Protein AF-A0A4P5V544-F1 (afdb_monomer_lite)

pLDDT: mean 83.17, std 16.81, range [46.34, 98.19]

Structure (mmCIF, N/CA/C/O backbone):
data_AF-A0A4P5V544-F1
#
_entry.id   AF-A0A4P5V544-F1
#
loop_
_atom_site.group_PDB
_atom_site.id
_atom_site.type_symbol
_atom_site.label_atom_id
_atom_site.label_alt_id
_atom_site.label_comp_id
_atom_site.label_asym_id
_atom_site.label_entity_id
_atom_site.label_seq_id
_atom_site.pdbx_PDB_ins_code
_atom_site.Cartn_x
_atom_site.Cartn_y
_atom_site.Cartn_z
_atom_site.occupancy
_atom_site.B_iso_or_equiv
_atom_site.auth_seq_id
_atom_site.auth_comp_id
_atom_site.auth_asym_id
_atom_site.auth_atom_id
_atom_site.pdbx_PDB_model_num
ATOM 1 N N . MET A 1 1 ? 6.838 -38.661 43.721 1.00 48.75 1 MET A N 1
ATOM 2 C CA . MET A 1 1 ? 7.062 -37.485 42.854 1.00 48.75 1 MET A CA 1
ATOM 3 C C . MET A 1 1 ? 6.075 -36.408 43.284 1.00 48.75 1 MET A C 1
ATOM 5 O O . MET A 1 1 ? 4.881 -36.599 43.085 1.00 48.75 1 MET A O 1
ATOM 9 N N . ASN A 1 2 ? 6.529 -35.362 43.977 1.00 55.59 2 ASN A N 1
ATOM 10 C CA . ASN A 1 2 ? 5.638 -34.354 44.561 1.00 55.59 2 ASN A CA 1
ATOM 11 C C . ASN A 1 2 ? 5.130 -33.376 43.479 1.00 55.59 2 ASN A C 1
ATOM 13 O O . ASN A 1 2 ? 5.933 -32.862 42.703 1.00 55.59 2 ASN A O 1
ATOM 17 N N . PRO A 1 3 ? 3.817 -33.080 43.402 1.00 58.91 3 PRO A N 1
ATOM 18 C CA . PRO A 1 3 ? 3.268 -32.134 42.424 1.00 58.91 3 PRO A CA 1
ATOM 19 C C . PRO A 1 3 ? 3.608 -30.662 42.730 1.00 58.91 3 PRO A C 1
ATOM 21 O O . PRO A 1 3 ? 3.382 -29.803 41.879 1.00 58.91 3 PRO A O 1
ATOM 24 N N . SER A 1 4 ? 4.174 -30.369 43.906 1.00 58.53 4 SER A N 1
ATOM 25 C CA . SER A 1 4 ? 4.553 -29.024 44.364 1.00 58.53 4 SER A CA 1
ATOM 26 C C . SER A 1 4 ? 5.828 -28.459 43.721 1.00 58.53 4 SER A C 1
ATOM 28 O O . SER A 1 4 ? 6.132 -27.287 43.911 1.00 58.53 4 SER A O 1
ATOM 30 N N . GLU A 1 5 ? 6.553 -29.243 42.919 1.00 55.53 5 GLU A N 1
ATOM 31 C CA . GLU A 1 5 ? 7.780 -28.797 42.237 1.00 55.53 5 GLU A CA 1
ATOM 32 C C . GLU A 1 5 ? 7.519 -28.200 40.835 1.00 55.53 5 GLU A C 1
ATOM 34 O O . GLU A 1 5 ? 8.441 -27.737 40.167 1.00 55.53 5 GLU A O 1
ATOM 39 N N . ARG A 1 6 ? 6.263 -28.176 40.353 1.00 56.28 6 ARG A N 1
ATOM 40 C CA . ARG A 1 6 ? 5.934 -27.844 38.947 1.00 56.28 6 ARG A CA 1
ATOM 41 C C . ARG A 1 6 ? 5.756 -26.349 38.632 1.00 56.28 6 ARG A C 1
ATOM 43 O O . ARG A 1 6 ? 5.390 -26.011 37.510 1.00 56.28 6 ARG A O 1
ATOM 50 N N . THR A 1 7 ? 5.994 -25.429 39.560 1.00 56.47 7 THR A N 1
ATOM 51 C CA . THR A 1 7 ? 5.630 -24.010 39.353 1.00 56.47 7 THR A CA 1
ATOM 52 C C . THR A 1 7 ? 6.751 -23.020 39.649 1.00 56.47 7 THR A C 1
ATOM 54 O O . THR A 1 7 ? 6.501 -21.913 40.106 1.00 56.47 7 THR A O 1
ATOM 57 N N . ALA A 1 8 ? 7.988 -23.339 39.270 1.00 55.88 8 ALA A N 1
ATOM 58 C CA . ALA A 1 8 ? 8.897 -22.290 38.805 1.00 55.88 8 ALA A CA 1
ATOM 59 C C . ALA A 1 8 ? 8.493 -21.934 37.363 1.00 55.88 8 ALA A C 1
ATOM 61 O O . ALA A 1 8 ? 9.097 -22.382 36.390 1.00 55.88 8 ALA A O 1
ATOM 62 N N . GLN A 1 9 ? 7.373 -21.220 37.210 1.00 59.50 9 GLN A N 1
ATOM 63 C CA . GLN A 1 9 ? 6.843 -20.834 35.905 1.00 59.50 9 GLN A CA 1
ATOM 64 C C . GLN A 1 9 ? 7.884 -19.941 35.210 1.00 59.50 9 GLN A C 1
ATOM 66 O O . GLN A 1 9 ? 8.060 -18.785 35.589 1.00 59.50 9 GLN A O 1
ATOM 71 N N . SER A 1 10 ? 8.598 -20.467 34.209 1.00 61.12 10 SER A N 1
ATOM 72 C CA . SER A 1 10 ? 9.527 -19.662 33.409 1.00 61.12 10 SER A CA 1
ATOM 73 C C . SER A 1 10 ? 8.799 -18.418 32.892 1.00 61.12 10 SER A C 1
ATOM 75 O O . SER A 1 10 ? 7.638 -18.539 32.473 1.00 61.12 10 SER A O 1
ATOM 77 N N . PRO A 1 11 ? 9.430 -17.228 32.914 1.00 68.81 11 PRO A N 1
ATOM 78 C CA . PRO A 1 11 ? 8.753 -16.000 32.536 1.00 68.81 11 PRO A CA 1
ATOM 79 C C . PRO A 1 11 ? 8.227 -16.157 31.114 1.00 68.81 11 PRO A C 1
ATOM 81 O O . PRO A 1 11 ? 8.985 -16.336 30.156 1.00 68.81 11 PRO A O 1
ATOM 84 N N . ARG A 1 12 ? 6.900 -16.124 30.967 1.00 74.44 12 ARG A N 1
ATOM 85 C CA . ARG A 1 12 ? 6.270 -16.142 29.651 1.00 74.44 12 ARG A CA 1
ATOM 86 C C . ARG A 1 12 ? 6.571 -14.808 28.991 1.00 74.44 12 ARG A C 1
ATOM 88 O O . ARG A 1 12 ? 5.871 -13.825 29.208 1.00 74.44 12 ARG A O 1
ATOM 95 N N . ILE A 1 13 ? 7.644 -14.771 28.205 1.00 82.75 13 ILE A N 1
ATOM 96 C CA . ILE A 1 13 ? 7.985 -13.602 27.397 1.00 82.75 13 ILE A CA 1
ATOM 97 C C . ILE A 1 13 ? 6.774 -13.285 26.520 1.00 82.75 13 ILE A C 1
ATOM 99 O O . ILE A 1 13 ? 6.310 -14.139 25.758 1.00 82.75 13 ILE A O 1
ATOM 103 N N . SER A 1 14 ? 6.257 -12.062 26.632 1.00 90.44 14 SER A N 1
ATOM 104 C CA . SER A 1 14 ? 5.108 -11.638 25.840 1.00 90.44 14 SER A CA 1
ATOM 105 C C . SER A 1 14 ? 5.437 -11.701 24.344 1.00 90.44 14 SER A C 1
ATOM 107 O O . SER A 1 14 ? 6.541 -11.354 23.915 1.00 90.44 14 SER A O 1
ATOM 109 N N . HIS A 1 15 ? 4.474 -12.123 23.519 1.00 90.75 15 HIS A N 1
ATOM 110 C CA . HIS A 1 15 ? 4.640 -12.126 22.059 1.00 90.75 15 HIS A CA 1
ATOM 111 C C . HIS A 1 15 ? 4.989 -10.729 21.523 1.00 90.75 15 HIS A C 1
ATOM 113 O O . HIS A 1 15 ? 5.808 -10.608 20.617 1.00 90.75 15 HIS A O 1
ATOM 119 N N . ALA A 1 16 ? 4.453 -9.675 22.149 1.00 92.88 16 ALA A N 1
ATOM 120 C CA . ALA A 1 16 ? 4.793 -8.290 21.839 1.00 92.88 16 ALA A CA 1
ATOM 121 C C . ALA A 1 16 ? 6.279 -7.970 22.091 1.00 92.88 16 ALA A C 1
ATOM 123 O O . ALA A 1 16 ? 6.910 -7.289 21.285 1.00 92.88 16 ALA A O 1
ATOM 124 N N . LEU A 1 17 ? 6.870 -8.464 23.187 1.00 94.25 17 LEU A N 1
ATOM 125 C CA . LEU A 1 17 ? 8.293 -8.259 23.469 1.00 94.25 17 LEU A CA 1
ATOM 126 C C . LEU A 1 17 ? 9.182 -9.023 22.478 1.00 94.25 17 LEU A C 1
ATOM 128 O O . LEU A 1 17 ? 10.140 -8.446 21.968 1.00 94.25 17 LEU A O 1
ATOM 132 N N . ARG A 1 18 ? 8.823 -10.269 22.132 1.00 93.94 18 ARG A N 1
ATOM 133 C CA . ARG A 1 18 ? 9.529 -11.039 21.090 1.00 93.94 18 ARG A CA 1
ATOM 134 C C . ARG A 1 18 ? 9.469 -10.350 19.726 1.00 93.94 18 ARG A C 1
ATOM 136 O O . ARG A 1 18 ? 10.488 -10.256 19.050 1.00 93.94 18 ARG A O 1
ATOM 143 N N . GLY A 1 19 ? 8.299 -9.829 19.350 1.00 95.06 19 GLY A N 1
ATOM 144 C CA . GLY A 1 19 ? 8.114 -9.093 18.099 1.00 95.06 19 GLY A CA 1
ATOM 145 C C . GLY A 1 19 ? 8.987 -7.840 18.020 1.00 95.06 19 GLY A C 1
ATOM 146 O O . GLY A 1 19 ? 9.643 -7.617 17.007 1.00 95.06 19 GLY A O 1
ATOM 147 N N . ARG A 1 20 ? 9.072 -7.065 19.112 1.00 95.62 20 ARG A N 1
ATOM 148 C CA . ARG A 1 20 ? 9.955 -5.887 19.185 1.00 95.62 20 ARG A CA 1
ATOM 149 C C . ARG A 1 20 ? 11.430 -6.250 19.045 1.00 95.62 20 ARG A C 1
ATOM 151 O O . ARG A 1 20 ? 12.130 -5.604 18.272 1.00 95.62 20 ARG A O 1
ATOM 158 N N . LEU A 1 21 ? 11.888 -7.292 19.746 1.00 96.19 21 LEU A N 1
ATOM 159 C CA . LEU A 1 21 ? 13.264 -7.779 19.614 1.00 96.19 21 LEU A CA 1
ATOM 160 C C . LEU A 1 21 ? 13.566 -8.147 18.157 1.00 96.19 21 LEU A C 1
ATOM 162 O O . LEU A 1 21 ? 14.548 -7.666 17.602 1.00 96.19 21 LEU A O 1
ATOM 166 N N . GLY A 1 22 ? 12.686 -8.927 17.521 1.00 94.75 22 GLY A N 1
ATOM 167 C CA . GLY A 1 22 ? 12.819 -9.297 16.112 1.00 94.75 22 GLY A CA 1
ATOM 168 C C . GLY A 1 22 ? 12.883 -8.086 15.178 1.00 94.75 22 GLY A C 1
ATOM 169 O O . GLY A 1 22 ? 13.748 -8.043 14.310 1.00 94.75 22 GLY A O 1
ATOM 170 N N . ALA A 1 23 ? 12.036 -7.075 15.388 1.00 93.44 23 ALA A N 1
ATOM 171 C CA . ALA A 1 23 ? 12.028 -5.860 14.576 1.00 93.44 23 ALA A CA 1
ATOM 172 C C . ALA A 1 23 ? 13.341 -5.064 14.686 1.00 93.44 23 ALA A C 1
ATOM 174 O O . ALA A 1 23 ? 13.925 -4.714 13.664 1.00 93.44 23 ALA A O 1
ATOM 175 N N . HIS A 1 24 ? 13.849 -4.826 15.902 1.00 95.19 24 HIS A N 1
ATOM 176 C CA . HIS A 1 24 ? 15.125 -4.122 16.094 1.00 95.19 24 HIS A CA 1
ATOM 177 C C . HIS A 1 24 ? 16.302 -4.885 15.477 1.00 95.19 24 HIS A C 1
ATOM 179 O O . HIS A 1 24 ? 17.169 -4.295 14.841 1.00 95.19 24 HIS A O 1
ATOM 185 N N . VAL A 1 25 ? 16.299 -6.208 15.630 1.00 95.38 25 VAL A N 1
ATOM 186 C CA . VAL A 1 25 ? 17.327 -7.116 15.111 1.00 95.38 25 VAL A CA 1
ATOM 187 C C . VAL A 1 25 ? 17.270 -7.240 13.580 1.00 95.38 25 VAL A C 1
ATOM 189 O O . VAL A 1 25 ? 18.301 -7.439 12.937 1.00 95.38 25 VAL A O 1
ATOM 192 N N . ALA A 1 26 ? 16.085 -7.131 12.978 1.00 92.06 26 ALA A N 1
ATOM 193 C CA . ALA A 1 26 ? 15.917 -7.114 11.528 1.00 92.06 26 ALA A CA 1
ATOM 194 C C . ALA A 1 26 ? 16.355 -5.771 10.928 1.00 92.06 26 ALA A C 1
ATOM 196 O O . ALA A 1 26 ? 17.087 -5.758 9.940 1.00 92.06 26 ALA A O 1
ATOM 197 N N . HIS A 1 27 ? 15.964 -4.652 11.545 1.00 91.88 27 HIS A N 1
ATOM 198 C CA . HIS A 1 27 ? 16.329 -3.312 11.081 1.00 91.88 27 HIS A CA 1
ATOM 199 C C . HIS A 1 27 ? 17.793 -2.943 11.338 1.00 91.88 27 HIS A C 1
ATOM 201 O O . HIS A 1 27 ? 18.313 -2.074 10.652 1.00 91.88 27 HIS A O 1
ATOM 207 N N . SER A 1 28 ? 18.486 -3.603 12.271 1.00 93.75 28 SER A N 1
ATOM 208 C CA . SER A 1 28 ? 19.931 -3.398 12.435 1.00 93.75 28 SER A CA 1
ATOM 209 C C . SER A 1 28 ? 20.761 -4.010 11.305 1.00 93.75 28 SER A C 1
ATOM 211 O O . SER A 1 28 ? 21.904 -3.609 11.110 1.00 93.75 28 SER A O 1
ATOM 213 N N . ARG A 1 29 ? 20.212 -4.991 10.575 1.00 91.62 29 ARG A N 1
ATOM 214 C CA . ARG A 1 29 ? 20.923 -5.717 9.508 1.00 91.62 29 ARG A CA 1
ATOM 215 C C . ARG A 1 29 ? 20.529 -5.303 8.100 1.00 91.62 29 ARG A C 1
ATOM 217 O O . ARG A 1 29 ? 21.304 -5.529 7.181 1.00 91.62 29 ARG A O 1
ATOM 224 N N . ASN A 1 30 ? 19.324 -4.773 7.928 1.00 91.62 30 ASN A N 1
ATOM 225 C CA . ASN A 1 30 ? 18.743 -4.531 6.615 1.00 91.62 30 ASN A CA 1
ATOM 226 C C . ASN A 1 30 ? 18.257 -3.089 6.511 1.00 91.62 30 ASN A C 1
ATOM 228 O O . ASN A 1 30 ? 17.668 -2.567 7.460 1.00 91.62 30 ASN A O 1
ATOM 232 N N . ASP A 1 31 ? 18.405 -2.494 5.328 1.00 89.81 31 ASP A N 1
ATOM 233 C CA . ASP A 1 31 ? 17.702 -1.259 4.999 1.00 89.81 31 ASP A CA 1
ATOM 234 C C . ASP A 1 31 ? 16.182 -1.542 4.959 1.00 89.81 31 ASP A C 1
ATOM 236 O O . ASP A 1 31 ? 15.736 -2.467 4.262 1.00 89.81 31 ASP A O 1
ATOM 240 N N . PRO A 1 32 ? 15.352 -0.767 5.686 1.00 83.56 32 PRO A N 1
ATOM 241 C CA . PRO A 1 32 ? 13.896 -0.840 5.588 1.00 83.56 32 PRO A CA 1
ATOM 242 C C . PRO A 1 32 ? 13.347 -0.825 4.150 1.00 83.56 32 PRO A C 1
ATOM 244 O O . PRO A 1 32 ? 12.318 -1.456 3.872 1.00 83.56 32 PRO A O 1
ATOM 247 N N . GLN A 1 33 ? 14.008 -0.120 3.225 1.00 86.19 33 GLN A N 1
ATOM 248 C CA . GLN A 1 33 ? 13.583 -0.066 1.826 1.00 86.19 33 GLN A CA 1
ATOM 249 C C . GLN A 1 33 ? 13.758 -1.412 1.124 1.00 86.19 33 GLN A C 1
ATOM 251 O O . GLN A 1 33 ? 12.850 -1.840 0.400 1.00 86.19 33 GLN A O 1
ATOM 256 N N . ASP A 1 34 ? 14.868 -2.100 1.366 1.00 89.38 34 ASP A N 1
ATOM 257 C CA . ASP A 1 34 ? 15.179 -3.370 0.715 1.00 89.38 34 ASP A CA 1
ATOM 258 C C . ASP A 1 34 ? 14.291 -4.501 1.224 1.00 89.38 34 ASP A 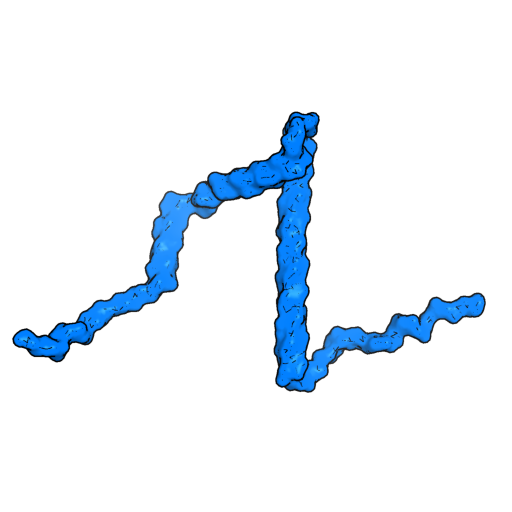C 1
ATOM 260 O O . ASP A 1 34 ? 13.773 -5.281 0.421 1.00 89.38 34 ASP A O 1
ATOM 264 N N . MET A 1 35 ? 13.988 -4.515 2.527 1.00 90.00 35 MET A N 1
ATOM 265 C CA . MET A 1 35 ? 13.094 -5.513 3.134 1.00 90.00 35 MET A CA 1
ATOM 266 C C . MET A 1 35 ? 11.721 -5.582 2.449 1.00 90.00 35 MET A C 1
ATOM 268 O O . MET A 1 35 ? 11.107 -6.644 2.379 1.00 90.00 35 MET A O 1
ATOM 272 N N . THR A 1 36 ? 11.222 -4.450 1.946 1.00 92.38 36 THR A N 1
ATOM 273 C CA . THR A 1 36 ? 9.881 -4.347 1.347 1.00 92.38 36 THR A CA 1
ATOM 274 C C . THR A 1 36 ? 9.899 -4.189 -0.170 1.00 92.38 36 THR A C 1
ATOM 276 O O . THR A 1 36 ? 8.835 -4.119 -0.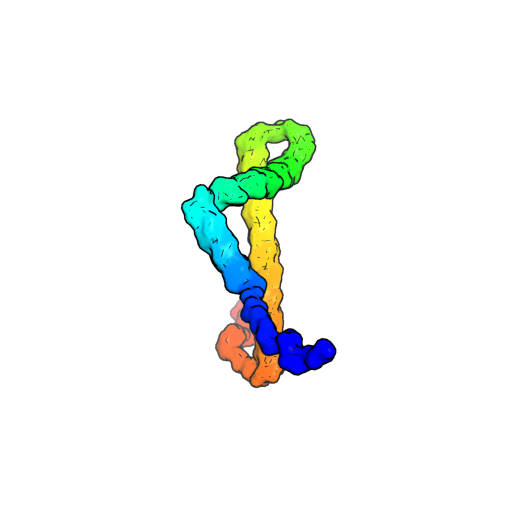786 1.00 92.38 36 THR A O 1
ATOM 279 N N . LYS A 1 37 ? 11.078 -4.140 -0.803 1.00 92.25 37 LYS A N 1
ATOM 280 C CA . LYS A 1 37 ? 11.223 -3.848 -2.236 1.00 92.25 37 LYS A CA 1
ATOM 281 C C . LYS A 1 37 ? 10.452 -4.836 -3.111 1.00 92.25 37 LYS A C 1
ATOM 283 O O . LYS A 1 37 ? 9.652 -4.406 -3.937 1.00 92.25 37 LYS A O 1
ATOM 288 N N . ALA A 1 38 ? 10.625 -6.139 -2.887 1.00 92.31 38 ALA A N 1
ATOM 289 C CA . ALA A 1 38 ? 9.934 -7.178 -3.656 1.00 92.31 38 ALA A CA 1
ATOM 290 C C . ALA A 1 38 ? 8.403 -7.064 -3.539 1.00 92.31 38 ALA A C 1
ATOM 292 O O . ALA A 1 38 ? 7.690 -7.126 -4.539 1.00 92.31 38 ALA A O 1
ATOM 293 N N . ALA A 1 39 ? 7.901 -6.802 -2.329 1.00 92.69 39 ALA A N 1
ATOM 294 C CA . ALA A 1 39 ? 6.475 -6.599 -2.094 1.00 92.69 39 ALA A CA 1
ATOM 295 C C . ALA A 1 39 ? 5.949 -5.332 -2.789 1.00 92.69 39 ALA A C 1
ATOM 297 O O . ALA A 1 39 ? 4.878 -5.359 -3.393 1.00 92.69 39 ALA A O 1
ATOM 298 N N . ARG A 1 40 ? 6.709 -4.228 -2.753 1.00 92.38 40 ARG A N 1
ATOM 299 C CA . ARG A 1 40 ? 6.351 -2.978 -3.444 1.00 92.38 40 ARG A CA 1
ATOM 300 C C . ARG A 1 40 ? 6.274 -3.168 -4.959 1.00 92.38 40 ARG A C 1
ATOM 302 O O . ARG A 1 40 ? 5.349 -2.641 -5.571 1.00 92.38 40 ARG A O 1
ATOM 309 N N . LEU A 1 41 ? 7.198 -3.934 -5.540 1.00 93.88 41 LEU A N 1
ATOM 310 C CA . LEU A 1 41 ? 7.195 -4.261 -6.968 1.00 93.88 41 LEU A CA 1
ATOM 311 C C . LEU A 1 41 ? 5.991 -5.133 -7.346 1.00 93.88 41 LEU A C 1
ATOM 313 O O . LEU A 1 41 ? 5.253 -4.783 -8.261 1.00 93.88 41 LEU A O 1
ATOM 317 N N . ALA A 1 42 ? 5.729 -6.209 -6.597 1.00 94.81 42 ALA A N 1
ATOM 318 C CA . ALA A 1 42 ? 4.575 -7.081 -6.838 1.00 94.81 42 ALA A CA 1
ATOM 319 C C . ALA A 1 42 ? 3.229 -6.345 -6.683 1.00 94.81 42 ALA A C 1
ATOM 321 O O . ALA A 1 42 ? 2.263 -6.600 -7.403 1.00 94.81 42 ALA A O 1
ATOM 322 N N . PHE A 1 43 ? 3.157 -5.399 -5.747 1.00 95.50 43 PHE A N 1
ATOM 323 C CA . PHE A 1 43 ? 1.977 -4.559 -5.590 1.00 95.50 43 PHE A CA 1
ATOM 324 C C . PHE A 1 43 ? 1.808 -3.592 -6.768 1.00 95.50 43 PHE A C 1
ATOM 326 O O . PHE A 1 43 ? 0.692 -3.427 -7.257 1.00 95.50 43 PHE A O 1
ATOM 333 N N . MET A 1 44 ? 2.896 -2.984 -7.257 1.00 94.25 44 MET A N 1
ATOM 334 C CA . MET A 1 44 ? 2.842 -2.085 -8.415 1.00 94.25 44 MET A CA 1
ATOM 335 C C . MET A 1 44 ? 2.411 -2.816 -9.694 1.00 94.25 44 MET A C 1
ATOM 337 O O . MET A 1 44 ? 1.524 -2.327 -10.392 1.00 94.25 44 MET A O 1
ATOM 341 N N . SER A 1 45 ? 2.942 -4.017 -9.944 1.00 93.75 45 SER A N 1
ATOM 342 C CA . SER A 1 45 ? 2.623 -4.798 -11.150 1.00 93.75 45 SER A CA 1
ATOM 343 C C . SER A 1 45 ? 1.139 -5.166 -11.259 1.00 93.75 45 SER A C 1
ATOM 345 O O . SER A 1 45 ? 0.598 -5.329 -12.352 1.00 93.75 45 SER A O 1
ATOM 347 N N . THR A 1 46 ? 0.434 -5.237 -10.126 1.00 95.19 46 THR A N 1
ATOM 348 C CA . THR A 1 46 ? -1.021 -5.432 -10.113 1.00 95.19 46 THR A CA 1
ATOM 349 C C . THR A 1 46 ? -1.752 -4.253 -10.758 1.00 95.19 46 THR A C 1
ATOM 351 O O . THR A 1 46 ? -2.717 -4.473 -11.488 1.00 95.19 46 THR A O 1
ATOM 354 N N . PHE A 1 47 ? -1.295 -3.017 -10.533 1.00 96.12 47 PHE A N 1
ATOM 355 C CA . PHE A 1 47 ? -1.887 -1.827 -11.150 1.00 96.12 47 PHE A CA 1
ATOM 356 C C . PHE A 1 47 ? -1.465 -1.652 -12.603 1.00 96.12 47 PHE A C 1
ATOM 358 O O . PHE A 1 47 ? -2.274 -1.191 -13.396 1.00 96.12 47 PHE A O 1
ATOM 365 N N . GLU A 1 48 ? -0.244 -2.041 -12.965 1.00 94.56 48 GLU A N 1
ATOM 366 C CA . GLU A 1 48 ? 0.210 -2.037 -14.363 1.00 94.56 48 GLU A CA 1
ATOM 367 C C . GLU A 1 48 ? -0.657 -2.961 -15.224 1.00 94.56 48 GLU A C 1
ATOM 369 O O . GLU A 1 48 ? -1.178 -2.529 -16.248 1.00 94.56 48 GLU A O 1
ATOM 374 N N . ARG A 1 49 ? -0.928 -4.186 -14.750 1.00 94.38 49 ARG A N 1
ATOM 375 C CA . ARG A 1 49 ? -1.837 -5.126 -15.426 1.00 94.38 49 ARG A CA 1
ATOM 376 C C . ARG A 1 49 ? -3.288 -4.636 -15.474 1.00 94.38 49 ARG A C 1
ATOM 378 O O . ARG A 1 49 ? -4.010 -4.955 -16.406 1.00 94.38 49 ARG A O 1
ATOM 385 N N . GLN A 1 50 ? -3.740 -3.890 -14.464 1.00 94.88 50 GLN A N 1
ATOM 386 C CA . GLN A 1 50 ? -5.079 -3.281 -14.478 1.00 94.88 50 GLN A CA 1
ATOM 387 C C . GLN A 1 50 ? -5.163 -2.076 -15.420 1.00 94.88 50 GLN A C 1
ATOM 389 O O . GLN A 1 50 ? -6.223 -1.824 -15.984 1.00 94.88 50 GLN A O 1
ATOM 394 N N . ALA A 1 51 ? -4.073 -1.319 -15.556 1.00 94.75 51 ALA A N 1
ATOM 395 C CA . ALA A 1 51 ? -3.994 -0.160 -16.435 1.00 94.75 51 ALA A CA 1
ATOM 396 C C . ALA A 1 51 ? -3.977 -0.554 -17.916 1.00 94.75 51 ALA A C 1
ATOM 398 O O . ALA A 1 51 ? -4.481 0.207 -18.741 1.00 94.75 51 ALA A O 1
ATOM 399 N N . ASP A 1 52 ? -3.392 -1.712 -18.230 1.00 94.06 52 ASP A N 1
ATOM 400 C CA . ASP A 1 52 ? -3.236 -2.213 -19.593 1.00 94.06 52 ASP A CA 1
ATOM 401 C C . ASP A 1 52 ? -3.340 -3.751 -19.642 1.00 94.06 52 ASP A C 1
ATOM 403 O O . ASP A 1 52 ? -2.317 -4.439 -19.679 1.00 94.06 52 ASP A O 1
ATOM 407 N N . PRO A 1 53 ? -4.562 -4.315 -19.599 1.00 93.06 53 PRO A N 1
ATOM 408 C CA . PRO A 1 53 ? -4.762 -5.764 -19.667 1.00 93.06 53 PRO A CA 1
ATOM 409 C C . PRO A 1 53 ? -4.330 -6.375 -21.006 1.00 93.06 53 PRO A C 1
ATOM 411 O O . PRO A 1 53 ? -3.877 -7.517 -21.033 1.00 93.06 53 PRO A O 1
ATOM 414 N N . ASP A 1 54 ? -4.457 -5.605 -22.089 1.00 93.06 54 ASP A N 1
ATOM 415 C CA . ASP A 1 54 ? -4.205 -6.048 -23.465 1.00 93.06 54 ASP A CA 1
ATOM 416 C C . ASP A 1 54 ? -2.782 -5.712 -23.954 1.00 93.06 54 ASP A C 1
ATOM 418 O O . ASP A 1 54 ? -2.421 -6.037 -25.084 1.00 93.06 54 ASP A O 1
ATOM 422 N N . CYS A 1 55 ? -1.956 -5.081 -23.109 1.00 87.31 55 CYS A N 1
ATOM 423 C CA . CYS A 1 55 ? -0.573 -4.684 -23.406 1.00 87.31 55 CYS A CA 1
ATOM 424 C C . CYS A 1 55 ? -0.420 -3.778 -24.647 1.00 87.31 55 CYS A C 1
ATOM 426 O O . CYS A 1 55 ? 0.575 -3.873 -25.367 1.00 87.31 55 CYS A O 1
ATOM 428 N N . ILE A 1 56 ? -1.394 -2.902 -24.908 1.00 93.56 56 ILE A N 1
ATOM 429 C CA . ILE A 1 56 ? -1.437 -2.055 -26.115 1.00 93.56 56 ILE A CA 1
ATOM 430 C C . ILE A 1 56 ? -0.738 -0.708 -25.879 1.00 93.56 56 ILE A C 1
ATOM 432 O O . ILE A 1 56 ? -0.265 -0.068 -26.820 1.00 93.56 56 ILE A O 1
ATOM 436 N N . LEU A 1 57 ? -0.685 -0.244 -24.629 1.00 90.44 57 LEU A N 1
ATOM 437 C CA . LEU A 1 57 ? -0.147 1.074 -24.299 1.00 90.44 57 LEU A CA 1
ATOM 438 C C . LEU A 1 57 ? 1.382 1.071 -24.284 1.00 90.44 57 LEU A C 1
ATOM 440 O O . LEU A 1 57 ? 2.022 0.066 -23.972 1.00 90.44 57 LEU A O 1
ATOM 444 N N . THR A 1 58 ? 1.967 2.240 -24.553 1.00 93.88 58 THR A N 1
ATOM 445 C CA . THR A 1 58 ? 3.393 2.467 -24.308 1.00 93.88 58 THR A CA 1
ATOM 446 C C . THR A 1 58 ? 3.700 2.358 -22.816 1.00 93.88 58 THR A C 1
ATOM 448 O O . THR A 1 58 ? 2.849 2.647 -21.968 1.00 93.88 58 THR A O 1
ATOM 451 N N . ASP A 1 59 ? 4.931 1.970 -22.486 1.00 90.81 59 ASP A N 1
ATOM 452 C CA . ASP A 1 59 ? 5.335 1.752 -21.095 1.00 90.81 59 ASP A CA 1
ATOM 453 C C . ASP A 1 59 ? 5.164 3.014 -20.232 1.00 90.81 59 ASP A C 1
ATOM 455 O O . ASP A 1 59 ? 4.665 2.927 -19.109 1.00 90.81 59 ASP A O 1
ATOM 459 N N . ASP A 1 60 ? 5.462 4.197 -20.776 1.00 93.56 60 ASP A N 1
ATOM 460 C CA . ASP A 1 60 ? 5.280 5.476 -20.077 1.00 93.56 60 ASP A CA 1
ATOM 461 C C . ASP A 1 60 ? 3.814 5.734 -19.703 1.00 93.56 60 ASP A C 1
ATOM 463 O O . ASP A 1 60 ? 3.500 6.120 -18.571 1.00 93.56 60 ASP A O 1
ATOM 467 N N . GLU A 1 61 ? 2.890 5.486 -20.634 1.00 94.44 61 GLU A N 1
ATOM 468 C CA . GLU A 1 61 ? 1.462 5.696 -20.403 1.00 94.44 61 GLU A CA 1
ATOM 469 C C . GLU A 1 61 ? 0.892 4.623 -19.465 1.00 94.44 61 GLU A C 1
ATOM 471 O O . GLU A 1 61 ? 0.073 4.933 -18.592 1.00 94.44 61 GLU A O 1
ATOM 476 N N . ARG A 1 62 ? 1.380 3.378 -19.560 1.00 94.56 62 ARG A N 1
ATOM 477 C CA . ARG A 1 62 ? 1.044 2.305 -18.614 1.00 94.56 62 ARG A CA 1
ATOM 478 C C . ARG A 1 62 ? 1.462 2.679 -17.194 1.00 94.56 62 ARG A C 1
ATOM 480 O O . ARG A 1 62 ? 0.642 2.589 -16.278 1.00 94.56 62 ARG A O 1
ATOM 487 N N . ILE A 1 63 ? 2.694 3.154 -17.001 1.00 93.75 63 ILE A N 1
ATOM 488 C CA . ILE A 1 63 ? 3.200 3.596 -15.693 1.00 93.75 63 ILE A CA 1
ATOM 489 C C . ILE A 1 63 ? 2.376 4.780 -15.186 1.00 93.75 63 ILE A C 1
ATOM 491 O O . ILE A 1 63 ? 1.911 4.768 -14.042 1.00 93.75 63 ILE A O 1
ATOM 495 N N . ARG A 1 64 ? 2.125 5.788 -16.031 1.00 96.06 64 ARG A N 1
ATOM 496 C CA . ARG A 1 64 ? 1.299 6.944 -15.664 1.00 96.06 64 ARG A CA 1
ATOM 497 C C . ARG A 1 64 ? -0.071 6.495 -15.156 1.00 96.06 64 ARG A C 1
ATOM 499 O O . ARG A 1 64 ? -0.460 6.864 -14.046 1.00 96.06 64 ARG A O 1
ATOM 506 N N . ARG A 1 65 ? -0.778 5.642 -15.898 1.00 96.69 65 ARG A N 1
ATOM 507 C CA . ARG A 1 65 ? -2.092 5.116 -15.492 1.00 96.69 65 ARG A CA 1
ATOM 508 C C . ARG A 1 65 ? -2.016 4.267 -14.227 1.00 96.69 65 ARG A C 1
ATOM 510 O O . ARG A 1 65 ? -2.818 4.478 -13.316 1.00 96.69 65 ARG A O 1
ATOM 517 N N . ALA A 1 66 ? -1.026 3.385 -14.108 1.00 96.88 66 ALA A N 1
ATOM 518 C CA . ALA A 1 66 ? -0.818 2.563 -12.918 1.00 96.88 66 ALA A CA 1
ATOM 519 C C . ALA A 1 66 ? -0.606 3.419 -11.657 1.00 96.88 66 ALA A C 1
ATOM 521 O O . ALA A 1 66 ? -1.198 3.150 -10.607 1.00 96.88 66 ALA A O 1
ATOM 522 N N . THR A 1 67 ? 0.167 4.508 -11.751 1.00 96.00 67 THR A N 1
ATOM 523 C CA . THR A 1 67 ? 0.366 5.424 -10.615 1.00 96.00 67 THR A CA 1
ATOM 524 C C . THR A 1 67 ? -0.930 6.120 -10.195 1.00 96.00 67 THR A C 1
ATOM 526 O O . THR A 1 67 ? -1.186 6.263 -8.994 1.00 96.00 67 THR A O 1
ATOM 529 N N . HIS A 1 68 ? -1.782 6.508 -11.149 1.00 97.75 68 HIS A N 1
ATOM 530 C CA . HIS A 1 68 ? -3.100 7.072 -10.857 1.00 97.75 68 HIS A CA 1
ATOM 531 C C . HIS A 1 68 ? -4.045 6.039 -10.232 1.00 97.75 68 HIS A C 1
ATOM 533 O O . HIS A 1 68 ? -4.699 6.356 -9.237 1.00 97.75 68 HIS A O 1
ATOM 539 N N . LEU A 1 69 ? -4.062 4.797 -10.726 1.00 97.38 69 LEU A N 1
ATOM 540 C CA . LEU A 1 69 ? -4.844 3.705 -10.133 1.00 97.38 69 LEU A CA 1
ATOM 541 C C . LEU A 1 69 ? -4.419 3.419 -8.691 1.00 97.38 69 LEU A C 1
ATOM 543 O O . LEU A 1 69 ? -5.265 3.313 -7.800 1.00 97.38 69 LEU A O 1
ATOM 547 N N . ARG A 1 70 ? -3.108 3.376 -8.430 1.00 96.50 70 ARG A N 1
ATOM 548 C CA . ARG A 1 70 ? -2.570 3.227 -7.074 1.00 96.50 70 ARG A CA 1
ATOM 549 C C . ARG A 1 70 ? -3.056 4.351 -6.156 1.00 96.50 70 ARG A C 1
ATOM 551 O O . ARG A 1 70 ? -3.490 4.078 -5.037 1.00 96.50 70 ARG A O 1
ATOM 558 N N . LYS A 1 71 ? -3.006 5.610 -6.608 1.00 97.44 71 LYS A N 1
ATOM 559 C CA . LYS A 1 71 ? -3.516 6.760 -5.837 1.00 97.44 71 LYS A CA 1
ATOM 560 C C . LYS A 1 71 ? -5.015 6.618 -5.562 1.00 97.44 71 LYS A C 1
ATOM 562 O O . LYS A 1 71 ? -5.425 6.715 -4.409 1.00 97.44 71 LYS A O 1
ATOM 567 N N . ALA A 1 72 ? -5.814 6.305 -6.582 1.00 97.94 72 ALA A N 1
ATOM 568 C CA . ALA A 1 72 ? -7.256 6.107 -6.448 1.00 97.94 72 ALA A CA 1
ATOM 569 C C . ALA A 1 72 ? -7.605 4.990 -5.447 1.00 97.94 72 ALA A C 1
ATOM 571 O O . ALA A 1 72 ? -8.510 5.151 -4.625 1.00 97.94 72 ALA A O 1
ATOM 572 N N . HIS A 1 73 ? -6.852 3.885 -5.456 1.00 97.56 73 HIS A N 1
ATOM 573 C CA . HIS A 1 73 ? -7.027 2.780 -4.514 1.00 97.56 73 HIS A CA 1
ATOM 574 C C . HIS A 1 73 ? -6.904 3.240 -3.054 1.00 97.56 73 HIS A C 1
ATOM 576 O O . HIS A 1 73 ? -7.797 2.978 -2.241 1.00 97.56 73 HIS A O 1
ATOM 582 N N . PHE A 1 74 ? -5.828 3.960 -2.724 1.00 97.12 74 PHE A N 1
ATOM 583 C CA . PHE A 1 74 ? -5.614 4.460 -1.366 1.00 97.12 74 PHE A CA 1
ATOM 584 C C . PHE A 1 74 ? -6.618 5.545 -0.980 1.00 97.12 74 PHE A C 1
ATOM 586 O O . PHE A 1 74 ? -7.110 5.527 0.148 1.00 97.12 74 PHE A O 1
ATOM 593 N N . THR A 1 75 ? -7.000 6.426 -1.907 1.00 98.00 75 THR A N 1
ATOM 594 C CA . THR A 1 75 ? -8.056 7.422 -1.668 1.00 98.00 75 THR A CA 1
ATOM 595 C C . THR A 1 75 ? -9.380 6.748 -1.312 1.00 98.00 75 THR A C 1
ATOM 597 O O . THR A 1 75 ? -10.012 7.112 -0.321 1.00 98.00 75 THR A O 1
ATOM 600 N N . ARG A 1 76 ? -9.767 5.688 -2.034 1.00 97.88 76 ARG A N 1
ATOM 601 C CA . ARG A 1 76 ? -10.978 4.911 -1.729 1.00 97.88 76 ARG A CA 1
ATOM 602 C C . ARG A 1 76 ? -10.915 4.265 -0.343 1.00 97.88 76 ARG A C 1
ATOM 604 O O . ARG A 1 76 ? -11.924 4.207 0.358 1.00 97.88 76 ARG A O 1
ATOM 611 N N . MET A 1 77 ? -9.754 3.751 0.067 1.00 97.81 77 MET A N 1
ATOM 612 C CA . MET A 1 77 ? -9.572 3.217 1.422 1.00 97.81 77 MET A CA 1
ATOM 613 C C . MET A 1 77 ? -9.669 4.307 2.494 1.00 97.81 77 MET A C 1
ATOM 615 O O . MET A 1 77 ? -10.320 4.102 3.519 1.00 97.81 77 MET A O 1
ATOM 619 N N . ALA A 1 78 ? -9.043 5.460 2.259 1.00 97.44 78 ALA A N 1
ATOM 620 C CA . ALA A 1 78 ? -9.066 6.590 3.179 1.00 97.44 78 ALA A CA 1
ATOM 621 C C . ALA A 1 78 ? -10.492 7.120 3.383 1.00 97.44 78 ALA A C 1
ATOM 623 O O . ALA A 1 78 ? -10.884 7.358 4.524 1.00 97.44 78 ALA A O 1
ATOM 624 N N . MET A 1 79 ? -11.278 7.208 2.306 1.00 98.19 79 MET A N 1
ATOM 625 C CA . MET A 1 79 ? -12.691 7.589 2.346 1.00 98.19 79 MET A CA 1
ATOM 626 C C . MET A 1 79 ? -13.498 6.656 3.260 1.00 98.19 79 MET A C 1
ATOM 628 O O . MET A 1 79 ? -14.062 7.105 4.255 1.00 98.19 79 MET A O 1
ATOM 632 N N . LYS A 1 80 ? -13.420 5.338 3.033 1.00 97.81 80 LYS A N 1
ATOM 633 C CA . LYS A 1 80 ? -14.092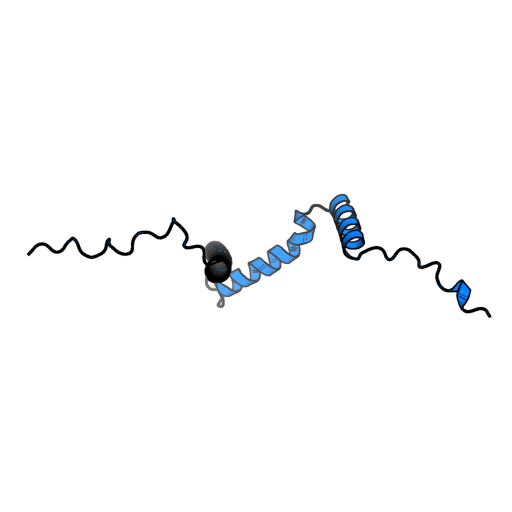 4.331 3.879 1.00 97.81 80 LYS A CA 1
ATOM 634 C C . LYS A 1 80 ? -13.651 4.394 5.349 1.00 97.81 80 LYS A C 1
ATOM 636 O O . LYS A 1 80 ? -14.443 4.174 6.268 1.00 97.81 80 LYS A O 1
ATOM 641 N N . SER A 1 81 ? -12.377 4.697 5.596 1.00 96.12 81 SER A N 1
ATOM 642 C CA . SER A 1 81 ? -11.832 4.875 6.950 1.00 96.12 81 SER A CA 1
ATOM 643 C C . SER A 1 81 ? -12.339 6.158 7.625 1.00 96.12 81 SER A C 1
ATOM 645 O O . SER A 1 81 ? -12.603 6.185 8.829 1.00 96.12 81 SER A O 1
ATOM 647 N N . ALA A 1 82 ? -12.490 7.249 6.873 1.00 96.81 82 ALA A N 1
ATOM 648 C CA . ALA A 1 82 ? -13.083 8.486 7.370 1.00 96.81 82 ALA A CA 1
ATOM 649 C C . ALA A 1 82 ? -14.558 8.278 7.751 1.00 96.81 82 ALA A C 1
ATOM 651 O O . ALA A 1 82 ? -14.940 8.613 8.871 1.00 96.81 82 ALA A O 1
ATOM 652 N N . GLU A 1 83 ? -15.337 7.621 6.890 1.00 96.94 83 GLU A N 1
ATOM 653 C CA . GLU A 1 83 ? -16.743 7.276 7.146 1.00 96.94 83 GLU A CA 1
ATOM 654 C C . GLU A 1 83 ? -16.912 6.446 8.428 1.00 96.94 83 GLU A C 1
ATOM 656 O O . GLU A 1 83 ? -17.701 6.781 9.313 1.00 96.94 83 GLU A O 1
ATOM 661 N N . THR A 1 84 ? -16.125 5.378 8.587 1.00 96.88 84 THR A N 1
ATOM 662 C CA . THR A 1 84 ? -16.195 4.520 9.784 1.00 96.88 84 THR A CA 1
ATOM 663 C C . THR A 1 84 ? -15.808 5.258 11.064 1.00 96.88 84 THR A C 1
ATOM 665 O O . THR A 1 84 ? -16.428 5.042 12.111 1.00 96.88 84 THR A O 1
ATOM 668 N N . ARG A 1 85 ? -14.818 6.157 11.007 1.00 93.94 85 ARG A N 1
ATOM 669 C CA . ARG A 1 85 ? -14.456 7.009 12.150 1.00 93.94 85 ARG A CA 1
ATOM 670 C C . ARG A 1 85 ? -15.567 7.998 12.494 1.00 93.94 85 ARG A C 1
ATOM 672 O O . ARG A 1 85 ? -15.907 8.097 13.673 1.00 93.94 85 ARG A O 1
ATOM 679 N N . ALA A 1 86 ? -16.168 8.649 11.499 1.00 93.06 86 ALA A N 1
ATOM 680 C CA . ALA A 1 86 ? -17.288 9.566 11.700 1.00 93.06 86 ALA A CA 1
ATOM 681 C C . ALA A 1 86 ? -18.477 8.850 12.359 1.00 93.06 86 ALA A C 1
ATOM 683 O O . ALA A 1 86 ? -18.980 9.287 13.393 1.00 93.06 86 ALA A O 1
ATOM 684 N N . ASN A 1 87 ? -18.832 7.663 11.863 1.00 92.94 87 ASN A N 1
ATOM 685 C CA . ASN A 1 87 ? -19.897 6.840 12.438 1.00 92.94 87 ASN A CA 1
ATOM 686 C C . ASN A 1 87 ? -19.606 6.419 13.883 1.00 92.94 87 ASN A C 1
ATOM 688 O O . ASN A 1 87 ? -20.504 6.403 14.727 1.00 92.94 87 ASN A O 1
ATOM 692 N N . ARG A 1 88 ? -18.347 6.096 14.208 1.00 92.12 88 ARG A N 1
ATOM 693 C CA . ARG A 1 88 ? -17.946 5.764 15.583 1.00 92.12 88 ARG A CA 1
ATOM 694 C C . ARG A 1 88 ? -18.074 6.965 16.517 1.00 92.12 88 ARG A C 1
ATOM 696 O O . ARG A 1 88 ? -18.488 6.778 17.660 1.00 92.12 88 ARG A O 1
ATOM 703 N N . ILE A 1 89 ? -17.711 8.161 16.056 1.00 90.50 89 ILE A N 1
ATOM 704 C CA . ILE A 1 89 ? -17.862 9.404 16.822 1.00 90.50 89 ILE A CA 1
ATOM 705 C C . ILE A 1 89 ? -19.348 9.689 17.048 1.00 90.50 89 ILE A C 1
ATOM 707 O O . ILE A 1 89 ? -19.750 9.822 18.199 1.00 90.50 89 ILE A O 1
ATOM 711 N N . ASN A 1 90 ? -20.180 9.632 16.004 1.00 87.88 90 ASN A N 1
ATOM 712 C CA . ASN A 1 90 ? -21.633 9.813 16.113 1.00 87.88 90 ASN A CA 1
ATOM 713 C C . ASN A 1 90 ? -22.276 8.790 17.065 1.00 87.88 90 ASN A C 1
ATOM 715 O O . ASN A 1 90 ? -23.122 9.133 17.891 1.00 87.88 90 ASN A O 1
ATOM 719 N N . ARG A 1 91 ? -21.831 7.526 17.024 1.00 87.62 91 ARG A N 1
ATOM 720 C CA . ARG A 1 91 ? -22.281 6.481 17.958 1.00 87.62 91 ARG A CA 1
ATOM 721 C C . ARG A 1 91 ? -21.847 6.752 19.400 1.00 87.62 91 ARG A C 1
ATOM 723 O O . ARG A 1 91 ? -22.579 6.434 20.329 1.00 87.62 91 ARG A O 1
ATOM 730 N N . ARG A 1 92 ? -20.639 7.276 19.612 1.00 86.31 92 ARG A N 1
ATOM 731 C CA . ARG A 1 92 ? -20.171 7.657 20.953 1.00 86.31 92 ARG A CA 1
ATOM 732 C C . ARG A 1 92 ? -20.964 8.849 21.483 1.00 86.31 92 ARG A C 1
ATOM 734 O O . ARG A 1 92 ? -21.440 8.769 22.604 1.00 86.31 92 ARG A O 1
ATOM 741 N N . ARG A 1 93 ? -21.168 9.867 20.644 1.00 79.62 93 ARG A N 1
ATOM 742 C CA . ARG A 1 93 ? -21.932 11.088 20.928 1.00 79.62 93 ARG A CA 1
ATOM 743 C C . ARG A 1 93 ? -23.385 10.797 21.311 1.00 79.62 93 ARG A C 1
ATOM 745 O O . ARG A 1 93 ? -23.858 11.266 22.337 1.00 79.62 93 ARG A O 1
ATOM 752 N N . SER A 1 94 ? -24.072 9.962 20.528 1.00 77.31 94 SER A N 1
ATOM 753 C CA . SER A 1 94 ? -25.447 9.526 20.832 1.00 77.31 94 SER A CA 1
ATOM 754 C C . SER A 1 94 ? -25.547 8.750 22.146 1.00 77.31 94 SER A C 1
ATOM 756 O O . SER A 1 94 ? -26.532 8.893 22.860 1.00 77.31 94 SER A O 1
ATOM 758 N N . LYS A 1 95 ? -24.521 7.969 22.509 1.00 77.75 95 LYS A N 1
ATOM 759 C CA . LYS A 1 95 ? -24.463 7.281 23.808 1.00 77.75 95 LYS A CA 1
ATOM 760 C C . LYS A 1 95 ? -24.147 8.207 24.983 1.00 77.75 95 LYS A C 1
ATOM 762 O O . LYS A 1 95 ? -24.588 7.914 26.087 1.00 77.75 95 LYS A O 1
ATOM 767 N N . SER A 1 96 ? -23.371 9.271 24.776 1.00 75.62 96 SER A N 1
ATOM 768 C CA . SER A 1 96 ? -23.014 10.227 25.832 1.00 75.62 96 SER A CA 1
ATOM 769 C C . SER A 1 96 ? -24.048 11.338 26.034 1.00 75.62 96 SER A C 1
ATOM 771 O O . SER A 1 96 ? -23.882 12.131 26.951 1.00 75.62 96 SER A O 1
ATOM 773 N N . GLY A 1 97 ? -25.097 11.423 25.202 1.00 67.50 97 GLY A N 1
ATOM 774 C CA . GLY A 1 97 ? -26.141 12.456 25.307 1.00 67.50 97 GLY A CA 1
ATOM 775 C C . GLY A 1 97 ? -25.651 13.886 25.040 1.00 67.50 97 GLY A C 1
ATOM 776 O O . GLY A 1 97 ? -26.397 14.843 25.215 1.00 67.50 97 GLY A O 1
ATOM 777 N N . THR A 1 98 ? -24.401 14.054 24.613 1.00 64.81 98 THR A N 1
ATOM 778 C CA . THR A 1 98 ? -23.779 15.356 24.370 1.00 64.81 98 THR A CA 1
ATOM 779 C C . THR A 1 98 ? -24.099 15.824 22.953 1.00 64.81 98 THR A C 1
ATOM 781 O O . THR A 1 98 ? -23.559 15.282 21.987 1.00 64.81 98 THR A O 1
ATOM 784 N N . ILE A 1 99 ? -24.975 16.823 22.822 1.00 57.88 99 ILE A N 1
ATOM 785 C CA . ILE A 1 99 ? -25.155 17.589 21.580 1.00 57.88 99 ILE A CA 1
ATOM 786 C C . ILE A 1 99 ? -23.847 18.346 21.327 1.00 57.88 99 ILE A C 1
ATOM 788 O O . ILE A 1 99 ? -23.316 18.998 22.220 1.00 57.88 99 ILE A O 1
ATOM 792 N N . ASP A 1 100 ? -23.288 18.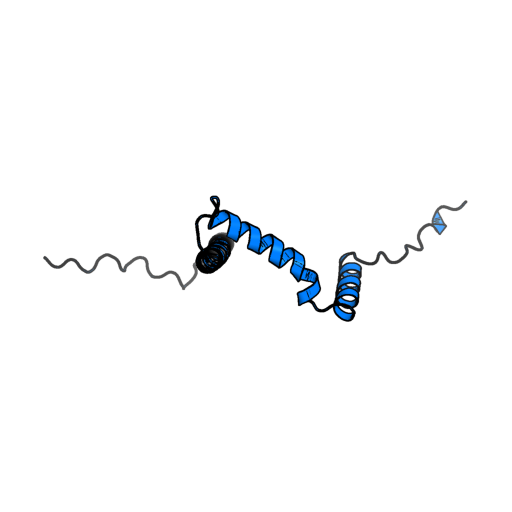203 20.132 1.00 57.25 100 ASP A N 1
ATOM 793 C CA . ASP A 1 100 ? -21.970 18.745 19.801 1.00 57.25 100 ASP A CA 1
ATOM 794 C C . ASP A 1 100 ? -22.127 20.131 19.148 1.00 57.25 100 ASP A C 1
ATOM 796 O O . ASP A 1 100 ? -22.901 20.255 18.194 1.00 57.25 100 ASP A O 1
ATOM 800 N N . PRO A 1 101 ? -21.393 21.161 19.603 1.00 57.78 101 PRO A N 1
ATOM 801 C CA . PRO A 1 101 ? -21.590 22.563 19.210 1.00 57.78 101 PRO A CA 1
ATOM 802 C C . PRO A 1 101 ? -21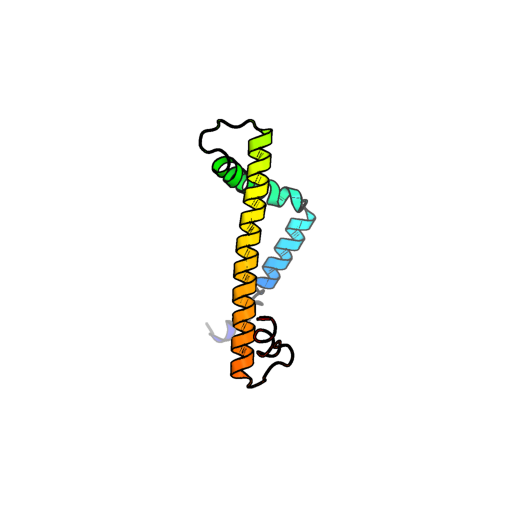.121 22.903 17.785 1.00 57.78 101 PRO A C 1
ATOM 804 O O . PRO A 1 101 ? -21.241 24.045 17.360 1.00 57.78 101 PRO A O 1
ATOM 807 N N . CYS A 1 102 ? -20.574 21.934 17.042 1.00 51.22 102 CYS A N 1
ATOM 808 C CA . CYS A 1 102 ? -20.072 22.124 15.675 1.00 51.22 102 CYS A CA 1
ATOM 809 C C . CYS A 1 102 ? -21.066 21.645 14.595 1.00 51.22 102 CYS A C 1
ATOM 811 O O . CYS A 1 102 ? -20.692 21.450 13.440 1.00 51.22 102 CYS A O 1
ATOM 813 N N . ALA A 1 103 ? -22.330 21.401 14.958 1.00 52.03 103 ALA A N 1
ATOM 814 C CA . ALA A 1 103 ? -23.382 21.271 13.956 1.00 52.03 103 ALA A CA 1
ATOM 815 C C . ALA A 1 103 ? -23.572 22.645 13.287 1.00 52.03 103 ALA A C 1
ATOM 817 O O . ALA A 1 103 ? -23.876 23.602 14.003 1.00 52.03 103 ALA A O 1
ATOM 818 N N . PRO A 1 104 ? -23.395 22.793 11.959 1.00 52.72 104 PRO A N 1
ATOM 819 C CA . PRO A 1 104 ? -23.899 23.991 11.302 1.00 52.72 104 PRO A CA 1
ATOM 820 C C . PRO A 1 104 ? -25.415 24.055 11.563 1.00 52.72 104 PRO A C 1
ATOM 822 O O . PRO A 1 104 ? -26.068 23.004 11.500 1.00 52.72 104 PRO A O 1
ATOM 825 N N . PRO A 1 105 ? -25.980 25.226 11.915 1.00 50.16 105 PRO A N 1
ATOM 826 C CA . PRO A 1 105 ? -27.411 25.335 12.161 1.00 50.16 105 PRO A CA 1
ATOM 827 C C . PRO A 1 105 ? -28.161 24.868 10.913 1.00 50.16 105 PRO A C 1
ATOM 829 O O . PRO A 1 105 ? -27.788 25.208 9.791 1.00 50.16 105 PRO A O 1
ATOM 832 N N . ALA A 1 106 ? -29.216 24.081 11.109 1.00 53.50 106 ALA A N 1
ATOM 833 C CA . ALA A 1 106 ? -30.036 23.507 10.044 1.00 53.50 106 ALA A CA 1
ATOM 834 C C . ALA A 1 106 ? -30.864 24.553 9.253 1.00 53.50 106 ALA A C 1
ATOM 836 O O . ALA A 1 106 ? -31.795 24.183 8.550 1.00 53.50 106 ALA A O 1
ATOM 837 N N . GLU A 1 107 ? -30.526 25.844 9.336 1.00 46.34 107 GLU A N 1
ATOM 838 C CA . GLU A 1 107 ? -31.361 26.979 8.912 1.00 46.34 107 GLU A CA 1
ATOM 839 C C . GLU A 1 107 ? -30.684 27.892 7.867 1.00 46.34 107 GLU A C 1
ATOM 841 O O . GLU A 1 107 ? -30.845 29.105 7.899 1.00 46.34 107 GLU A O 1
ATOM 846 N N . ALA A 1 108 ? -29.895 27.350 6.932 1.00 48.31 108 ALA A N 1
ATOM 847 C CA . ALA A 1 108 ? -29.225 28.166 5.901 1.00 48.31 108 ALA A CA 1
ATOM 848 C C . ALA A 1 108 ? -29.591 27.795 4.451 1.00 48.31 108 ALA A C 1
ATOM 850 O O . ALA A 1 108 ? -28.814 28.064 3.538 1.00 48.31 108 ALA A O 1
ATOM 851 N N . VAL A 1 109 ? -30.754 27.174 4.223 1.00 54.06 109 VAL A N 1
ATOM 852 C CA . VAL A 1 109 ? -31.202 26.781 2.868 1.00 54.06 109 VAL A CA 1
ATOM 853 C C . VAL A 1 109 ? -32.486 27.473 2.396 1.00 54.06 109 VAL A C 1
ATOM 855 O O . VAL A 1 109 ? -32.960 27.168 1.309 1.00 54.06 109 VAL A O 1
ATOM 858 N N . GLU A 1 110 ? -33.020 28.441 3.145 1.00 55.44 110 GLU A N 1
ATOM 859 C CA . GLU A 1 110 ? -34.300 29.098 2.826 1.00 55.44 110 GLU A CA 1
ATOM 860 C C . GLU A 1 110 ? -34.180 30.629 2.749 1.00 55.44 110 GLU A C 1
ATOM 862 O O . GLU A 1 110 ? -34.930 31.364 3.379 1.00 55.44 110 GLU A O 1
ATOM 867 N N . ALA A 1 111 ? -33.194 31.137 2.002 1.00 53.69 111 ALA A N 1
ATOM 868 C CA . ALA A 1 111 ? -33.086 32.577 1.747 1.00 53.69 111 ALA A CA 1
ATOM 869 C C . ALA A 1 111 ? -32.261 32.915 0.493 1.00 53.69 111 ALA A C 1
ATOM 871 O O . ALA A 1 111 ? -31.263 33.620 0.605 1.00 53.69 111 ALA A O 1
ATOM 872 N N . LEU A 1 112 ? -32.640 32.422 -0.696 1.00 53.38 112 LEU A N 1
ATOM 873 C CA . LEU A 1 112 ? -32.322 33.118 -1.958 1.00 53.38 112 LEU A CA 1
ATOM 874 C C . LEU A 1 112 ? -33.133 32.592 -3.158 1.00 53.38 112 LEU A C 1
ATOM 876 O O . LEU A 1 112 ? -32.595 32.007 -4.093 1.00 53.38 112 LEU A O 1
ATOM 880 N N . THR A 1 113 ? -34.438 32.839 -3.153 1.00 58.75 113 THR A N 1
ATOM 881 C CA . THR A 1 113 ? -35.219 32.951 -4.393 1.00 58.75 113 THR A CA 1
ATOM 882 C C . THR A 1 113 ? -35.824 34.352 -4.422 1.00 58.75 113 THR A C 1
ATOM 884 O O . THR A 1 113 ? -36.764 34.594 -3.666 1.00 58.75 113 THR A O 1
ATOM 887 N N . PRO A 1 114 ? -35.272 35.306 -5.189 1.00 63.59 114 PRO A N 1
ATOM 888 C CA . PRO A 1 114 ? -36.023 36.491 -5.578 1.00 63.59 114 PRO A CA 1
ATOM 889 C C . PRO A 1 114 ? -36.947 36.171 -6.767 1.00 63.59 114 PRO A C 1
ATOM 891 O O . PRO A 1 114 ? -36.627 35.291 -7.570 1.00 63.59 114 PRO A O 1
ATOM 894 N N . ASP A 1 115 ? -38.077 36.883 -6.788 1.00 52.94 115 ASP A N 1
ATOM 895 C CA . ASP A 1 115 ? -39.247 36.788 -7.682 1.00 52.94 115 ASP A CA 1
ATOM 896 C C . ASP A 1 115 ? -38.964 36.702 -9.194 1.00 52.94 115 ASP A C 1
ATOM 898 O O . ASP A 1 115 ? -38.016 37.366 -9.681 1.00 52.94 115 ASP A O 1
#

Radius of gyration: 27.49 Å; chains: 1; bounding box: 60×74×71 Å

Secondary structure (DSSP, 8-state):
--GGGS--------HHH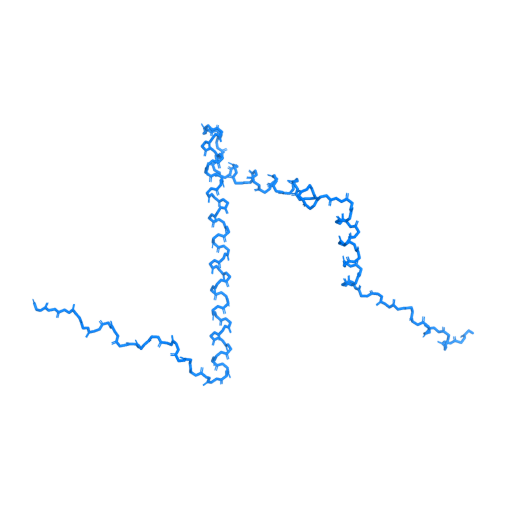HHHHHHHHHHTTS-HHHHHHHHHHHHHHHHHHHH-TTS-S-HHHHHHHHHHHHHHHHHHHHHHHHHHHHHHHHHHHHHHT---TTSPPS--SSS----

Foldseek 3Di:
DDPVVPPPPDPPDDPVNVVVVVVVVVVVVDPPCVVCVVVVVVVLVVLLCVQCVPPPDDPVSSSVRSVVVVVVVVVVVVVVVVVVVVVVVVVVCVVVVDDDPPPDPPPDPPPDDDD

Sequence (115 aa):
MNPSERTAQSPRISHALRGRLGAHVAHSRNDPQDMTKAARLAFMSTFERQADPDCILTDDERIRRATHLRKAHFTRMAMKSAETRANRINRRRSKSGTIDPCAPPAEAVEALTPD